Protein AF-A0AAW6ZCH8-F1 (afdb_monomer)

Nearest PDB structures (foldseek):
  8rdz-assembly1_A  TM=5.604E-01  e=4.615E-01  Homo sapiens
  8riy-assembly1_BBB  TM=5.557E-01  e=7.834E-01  Homo sapiens
  8rdz-assembly1_C  TM=5.903E-01  e=1.021E+00  Homo sapiens
  1r8y-assembly2_E  TM=5.166E-01  e=1.851E+00  Mus musculus
  8igd-assembly2_B  TM=3.201E-01  e=7.834E-01  Arabidopsis thaliana

Sequence (82 aa):
MKFIFVLIPLITSSSTFAFNLILTKKQQKEKNAVIFFDLNRIFLHELTKNLAKKIKKHRTNGNHSSSNQQPKATNIKGRLKP

Mean predicted aligned error: 15.89 Å

Solvent-accessible surface area (backbone atoms only — not comparable to full-atom values): 5216 Å² total; per-residue (Å²): 139,78,74,50,78,47,79,42,83,45,95,58,58,101,53,38,49,35,32,42,38,40,42,41,43,100,87,51,81,76,44,79,45,79,48,77,44,55,46,62,61,55,51,50,52,55,52,52,53,53,49,52,51,52,52,51,52,52,59,58,62,62,68,69,77,74,74,85,78,68,81,76,79,76,81,78,72,78,77,80,70,135

Organism: Neisseria mucosa (NCBI:txid488)

Foldseek 3Di:
DDKDWDWDWDDDDPFKTKTWIWIDDPPDDIDTDIDMDGNVVVVVVVVVVVVVVVVVVVVVVVVVPDPPPPPPPDPPPPPPDD

Structure (mmCIF, N/CA/C/O backbone):
data_AF-A0AAW6ZCH8-F1
#
_entry.id   AF-A0AAW6ZCH8-F1
#
loop_
_atom_site.group_PDB
_atom_site.id
_atom_site.type_symbol
_atom_site.label_atom_id
_atom_site.label_alt_id
_atom_site.label_comp_id
_atom_site.label_asym_id
_atom_site.label_entity_id
_atom_site.label_seq_id
_atom_site.pdbx_PDB_ins_code
_atom_site.Cartn_x
_atom_site.Cartn_y
_atom_site.Cartn_z
_atom_site.occupancy
_atom_site.B_iso_or_equiv
_atom_site.auth_seq_id
_atom_site.auth_comp_id
_atom_site.auth_asym_id
_atom_site.auth_atom_id
_atom_site.pdbx_PDB_model_num
ATOM 1 N N . MET A 1 1 ? -22.107 -17.546 13.256 1.00 61.69 1 MET A N 1
ATOM 2 C CA . MET A 1 1 ? -21.779 -16.421 14.168 1.00 61.69 1 MET A CA 1
ATOM 3 C C . MET A 1 1 ? -21.377 -15.211 13.336 1.00 61.69 1 MET A C 1
ATOM 5 O O . MET A 1 1 ? -20.677 -15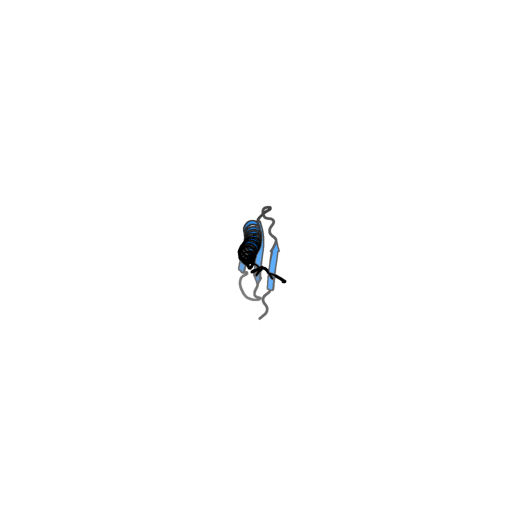.405 12.353 1.00 61.69 1 MET A O 1
ATOM 9 N N . LYS A 1 2 ? -21.832 -13.998 13.682 1.00 66.56 2 LYS A N 1
ATOM 10 C CA . LYS A 1 2 ? -21.568 -12.769 12.910 1.00 66.56 2 LYS A CA 1
ATOM 11 C C . LYS A 1 2 ? -20.501 -11.936 13.626 1.00 66.56 2 LYS A C 1
ATOM 13 O O . LYS A 1 2 ? -20.690 -11.597 14.793 1.00 66.56 2 LYS A O 1
ATOM 18 N N . PHE A 1 3 ? -19.392 -11.665 12.946 1.00 71.00 3 PHE A N 1
ATOM 19 C CA . PHE A 1 3 ? -18.354 -10.739 13.400 1.00 71.00 3 PHE A C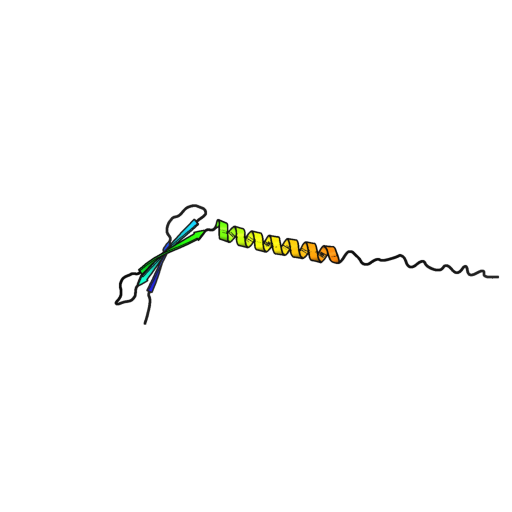A 1
ATOM 20 C C . PHE A 1 3 ? -18.622 -9.366 12.797 1.00 71.00 3 PHE A C 1
ATOM 22 O O . PHE A 1 3 ? -19.071 -9.277 11.652 1.00 71.00 3 PHE A O 1
ATOM 29 N N . ILE A 1 4 ? -18.371 -8.317 13.571 1.00 74.50 4 ILE A N 1
ATOM 30 C CA . ILE A 1 4 ? -18.409 -6.943 13.079 1.00 74.50 4 ILE A CA 1
ATOM 31 C C . ILE A 1 4 ? -16.968 -6.446 13.074 1.00 74.50 4 ILE A C 1
ATOM 33 O O . ILE A 1 4 ? -16.261 -6.559 14.079 1.00 74.50 4 ILE A O 1
ATOM 37 N N . PHE A 1 5 ? -16.546 -5.938 11.921 1.00 78.62 5 PHE A N 1
ATOM 38 C CA . PHE A 1 5 ? -15.235 -5.342 11.717 1.00 78.62 5 PHE A CA 1
ATOM 39 C C . PHE A 1 5 ? -15.437 -3.861 11.438 1.00 78.62 5 PHE A C 1
ATOM 41 O O . PHE A 1 5 ? -16.237 -3.504 10.572 1.00 78.62 5 PHE A O 1
ATOM 48 N N . VAL A 1 6 ? -14.717 -3.013 12.164 1.00 79.12 6 VAL A N 1
ATOM 49 C CA . VAL A 1 6 ? -14.686 -1.571 11.911 1.00 79.12 6 VAL A CA 1
ATOM 50 C C . VAL A 1 6 ? -13.254 -1.193 11.560 1.00 79.12 6 VAL A C 1
ATOM 52 O O . VAL A 1 6 ? -12.334 -1.515 12.312 1.00 79.12 6 VAL A O 1
ATOM 55 N N . LEU A 1 7 ? -13.079 -0.548 10.403 1.00 82.81 7 LEU A N 1
ATOM 56 C CA . LEU A 1 7 ? -11.814 0.046 9.978 1.00 82.81 7 LEU A CA 1
ATOM 57 C C . LEU A 1 7 ? -11.899 1.557 10.193 1.00 82.81 7 LEU A C 1
ATOM 59 O O . LEU A 1 7 ? -12.719 2.219 9.558 1.00 82.81 7 LEU A O 1
ATOM 63 N N . ILE A 1 8 ? -11.059 2.097 11.071 1.00 84.50 8 ILE A N 1
ATOM 64 C CA . ILE A 1 8 ? -10.990 3.538 11.332 1.00 84.50 8 ILE A CA 1
ATOM 65 C C . ILE A 1 8 ? -9.656 4.053 10.787 1.00 84.50 8 ILE A C 1
ATOM 67 O O . ILE A 1 8 ? -8.613 3.577 11.246 1.00 84.50 8 ILE A O 1
ATOM 71 N N . PRO A 1 9 ? -9.653 4.981 9.812 1.00 80.69 9 PRO A N 1
ATOM 72 C CA . PRO A 1 9 ? -8.416 5.568 9.320 1.00 80.69 9 PRO A CA 1
ATOM 73 C C . PRO A 1 9 ? -7.750 6.384 10.430 1.00 80.69 9 PRO A C 1
ATOM 75 O O . PRO A 1 9 ? -8.404 7.166 11.121 1.00 80.69 9 PRO A O 1
ATOM 78 N N . LEU A 1 10 ? -6.445 6.205 10.595 1.00 81.12 10 LEU A N 1
ATOM 79 C CA . LEU A 1 10 ? -5.615 7.054 11.439 1.00 81.12 10 LEU A CA 1
ATOM 80 C C . LEU A 1 10 ? -4.874 8.038 10.543 1.00 81.12 10 LEU A C 1
ATOM 82 O O . LEU A 1 10 ? -4.307 7.650 9.523 1.00 81.12 10 LEU A O 1
ATOM 86 N N . ILE A 1 11 ? -4.860 9.310 10.939 1.00 68.75 11 ILE A N 1
ATOM 87 C CA . ILE A 1 11 ? -4.030 10.312 10.273 1.00 68.75 11 ILE A CA 1
ATOM 88 C C . ILE A 1 11 ? -2.571 9.958 10.564 1.00 68.75 11 ILE A C 1
ATOM 90 O O . ILE A 1 11 ? -2.133 9.958 11.713 1.00 68.75 11 ILE A O 1
ATOM 94 N N . THR A 1 12 ? -1.829 9.639 9.514 1.00 69.88 12 THR A N 1
ATOM 95 C CA . THR A 1 12 ? -0.409 9.285 9.560 1.00 69.88 12 THR A CA 1
ATOM 96 C C . THR A 1 12 ? 0.388 10.172 8.601 1.00 69.88 12 THR A C 1
ATOM 98 O O . THR A 1 12 ? -0.146 11.120 8.027 1.00 69.88 12 THR A O 1
ATOM 101 N N . SER A 1 13 ? 1.695 9.933 8.480 1.00 74.62 13 SER A N 1
ATOM 102 C CA . SER A 1 13 ? 2.578 10.725 7.619 1.00 74.62 13 SER A CA 1
ATOM 103 C C . SER A 1 13 ? 2.250 10.570 6.128 1.00 74.62 13 SER A C 1
ATOM 105 O O . SER A 1 13 ? 1.508 9.686 5.714 1.00 74.62 13 SER A O 1
ATOM 107 N N . SER A 1 14 ? 2.857 11.411 5.290 1.00 73.31 14 SER A N 1
ATOM 108 C CA . SER A 1 14 ? 2.646 11.427 3.835 1.00 73.31 14 SER A CA 1
ATOM 109 C C . SER A 1 14 ? 2.938 10.101 3.113 1.00 73.31 14 SER A C 1
ATOM 111 O O . SER A 1 14 ? 2.428 9.888 2.016 1.00 73.31 14 SER A O 1
ATOM 113 N N . SER A 1 15 ? 3.745 9.211 3.696 1.00 72.88 15 SER A N 1
ATOM 114 C CA . SER A 1 15 ? 4.200 7.955 3.082 1.00 72.88 15 SER A CA 1
ATOM 115 C C . SER A 1 15 ? 3.735 6.684 3.800 1.00 72.88 15 SER A C 1
ATOM 117 O O . SER A 1 15 ? 3.992 5.582 3.317 1.00 72.88 15 SER A O 1
ATOM 119 N N . THR A 1 16 ? 3.022 6.814 4.917 1.00 80.00 16 THR A N 1
ATOM 120 C CA . THR A 1 16 ? 2.499 5.683 5.691 1.00 80.00 16 THR A CA 1
ATOM 121 C C . THR A 1 16 ? 1.017 5.913 5.913 1.00 80.00 16 THR A C 1
ATOM 123 O O . THR A 1 16 ? 0.640 7.007 6.311 1.00 80.00 16 THR A O 1
ATOM 126 N N . PHE A 1 17 ? 0.173 4.904 5.703 1.00 81.69 17 PHE A N 1
ATOM 127 C CA . PHE A 1 17 ? -1.251 4.944 6.041 1.00 81.69 17 PHE A CA 1
ATOM 128 C C . PHE A 1 17 ? -1.556 3.909 7.127 1.00 81.69 17 PHE A C 1
ATOM 130 O O . PHE A 1 17 ? -1.125 2.763 6.998 1.00 81.69 17 PHE A O 1
ATOM 137 N N . ALA A 1 18 ? -2.293 4.268 8.181 1.00 83.62 18 ALA A N 1
ATOM 138 C CA . ALA A 1 18 ? -2.686 3.311 9.217 1.00 83.62 18 ALA A CA 1
ATOM 139 C C . ALA A 1 18 ? -4.20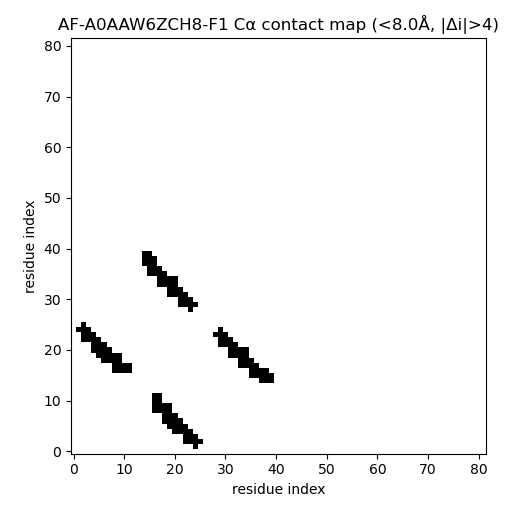3 3.206 9.400 1.00 83.62 18 ALA A C 1
ATOM 141 O O . ALA A 1 18 ? -4.943 4.174 9.239 1.00 83.62 18 ALA A O 1
ATOM 142 N N . PHE A 1 19 ? -4.658 2.015 9.782 1.00 84.75 19 PHE A N 1
ATOM 143 C CA . PHE A 1 19 ? -6.040 1.751 10.164 1.00 84.75 19 PHE A CA 1
ATOM 144 C C . PHE A 1 19 ? -6.101 1.046 11.516 1.00 84.75 19 PHE A C 1
ATOM 146 O O . PHE A 1 19 ? -5.401 0.057 11.738 1.00 84.75 19 PHE A O 1
ATOM 153 N N . ASN A 1 20 ? -6.996 1.498 12.389 1.00 82.75 20 ASN A N 1
ATOM 154 C CA . ASN A 1 20 ? -7.420 0.710 13.537 1.00 82.75 20 ASN A CA 1
ATOM 155 C C . ASN A 1 20 ? -8.479 -0.290 13.074 1.00 82.75 20 ASN A C 1
ATOM 157 O O . ASN A 1 20 ? -9.538 0.099 12.580 1.00 82.75 20 ASN A O 1
ATOM 161 N N . LEU A 1 21 ? -8.179 -1.574 13.239 1.00 83.62 21 LEU A N 1
ATOM 162 C CA . LEU A 1 21 ? -9.094 -2.684 13.049 1.00 83.62 21 LEU A CA 1
ATOM 163 C C . LEU A 1 21 ? -9.666 -3.085 14.410 1.00 83.62 21 LEU A C 1
ATOM 165 O O . LEU A 1 21 ? -8.953 -3.612 15.267 1.00 83.62 21 LEU A O 1
ATOM 169 N N . ILE A 1 22 ? -10.967 -2.874 14.572 1.00 79.56 22 ILE A N 1
ATOM 170 C CA . ILE A 1 22 ? -11.714 -3.307 15.751 1.00 79.56 22 ILE A CA 1
ATOM 171 C C . ILE A 1 22 ? -12.499 -4.563 15.378 1.00 79.56 22 ILE A C 1
ATOM 173 O O . ILE A 1 22 ? -13.374 -4.521 14.507 1.00 79.56 22 ILE A O 1
ATOM 177 N N . LEU A 1 23 ? -12.191 -5.681 16.040 1.00 77.75 23 LEU A N 1
ATOM 178 C CA . LEU A 1 23 ? -13.005 -6.894 16.002 1.00 77.75 23 LEU A CA 1
ATOM 179 C C . LEU A 1 23 ? -13.897 -6.949 17.237 1.00 77.75 23 LEU A C 1
ATOM 181 O O . LEU A 1 23 ? -13.405 -7.109 18.359 1.00 77.75 23 LEU A O 1
ATOM 185 N N . THR A 1 24 ? -15.209 -6.941 17.013 1.00 68.75 24 THR A N 1
ATOM 186 C CA . THR A 1 24 ? -16.183 -7.235 18.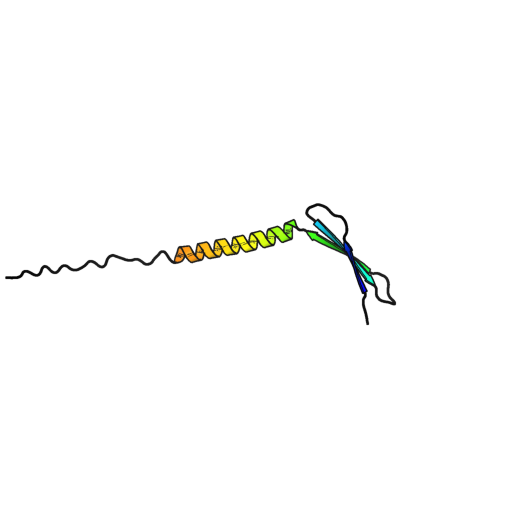065 1.00 68.75 24 THR A CA 1
ATOM 187 C C . THR A 1 24 ? -16.909 -8.545 17.777 1.00 68.75 24 THR A C 1
ATOM 189 O O . THR A 1 24 ? -17.382 -8.830 16.670 1.00 68.75 24 THR A O 1
ATOM 192 N N . LYS A 1 25 ? -16.996 -9.382 18.811 1.00 72.56 25 LYS A N 1
ATOM 193 C CA . LYS A 1 25 ? -17.884 -10.543 18.855 1.00 72.56 25 LYS A CA 1
ATOM 194 C C . LYS A 1 25 ? -18.908 -10.242 19.938 1.00 72.56 25 LYS A C 1
ATOM 196 O O . LYS A 1 25 ? -18.505 -9.880 21.035 1.00 72.56 25 LYS A O 1
ATOM 201 N N . LYS A 1 26 ? -20.204 -10.437 19.657 1.00 62.62 26 LYS A N 1
ATOM 202 C CA . LYS A 1 26 ? -21.359 -10.096 20.527 1.00 62.62 26 LYS A CA 1
ATOM 203 C C . LYS A 1 26 ? -21.268 -10.522 22.015 1.00 62.62 26 LYS A C 1
ATOM 205 O O . LYS A 1 26 ? -22.138 -10.142 22.782 1.00 62.62 26 LYS A O 1
ATOM 210 N N . GLN A 1 27 ? -20.276 -11.324 22.412 1.00 61.12 27 GLN A N 1
ATOM 211 C CA . GLN A 1 27 ? -20.076 -11.852 23.767 1.00 61.12 27 GLN A CA 1
ATOM 212 C C . GLN A 1 27 ? -18.592 -11.913 24.212 1.00 61.12 27 GLN A C 1
ATOM 214 O O . GLN A 1 27 ? -18.296 -12.520 25.236 1.00 61.12 27 GLN A O 1
ATOM 219 N N . GLN A 1 28 ? -17.631 -11.350 23.464 1.00 59.66 28 GLN A N 1
ATOM 220 C CA . GLN A 1 28 ? -16.199 -11.411 23.817 1.00 59.66 28 GLN A CA 1
ATOM 221 C C . GLN A 1 28 ? -15.509 -10.049 23.694 1.00 59.66 28 GLN A C 1
ATOM 223 O O . GLN A 1 28 ? -15.876 -9.250 22.836 1.00 59.66 28 GLN A O 1
ATOM 228 N N . LYS A 1 29 ? -14.492 -9.842 24.553 1.00 59.75 29 LYS A N 1
ATOM 229 C CA . LYS A 1 29 ? -13.632 -8.648 24.627 1.00 59.75 29 LYS A CA 1
ATOM 230 C C . LYS A 1 29 ? -13.238 -8.140 23.239 1.00 59.75 29 LYS A C 1
ATOM 232 O O . LYS A 1 29 ? -12.831 -8.928 22.383 1.00 59.75 29 LYS A O 1
ATOM 237 N N . GLU A 1 30 ? -13.324 -6.825 23.070 1.00 64.88 30 GLU A N 1
ATOM 238 C CA . GLU A 1 30 ? -12.867 -6.126 21.872 1.00 64.88 30 GLU A CA 1
ATOM 239 C C . GLU A 1 30 ? -11.386 -6.429 21.631 1.00 64.88 30 GLU A C 1
ATOM 241 O O . GLU A 1 30 ? -10.560 -6.350 22.545 1.00 64.88 30 GLU A O 1
ATOM 246 N N . LYS A 1 31 ? -11.052 -6.817 20.399 1.00 70.56 31 LYS A N 1
ATOM 247 C CA . LYS A 1 31 ? -9.661 -6.928 19.960 1.00 70.56 31 LYS A CA 1
ATOM 248 C C . LYS A 1 31 ? -9.375 -5.764 19.030 1.00 70.56 31 LYS A C 1
ATOM 250 O O . LYS A 1 31 ? -9.968 -5.683 17.955 1.00 70.56 31 LYS A O 1
ATOM 255 N N . ASN A 1 32 ? -8.451 -4.910 19.451 1.00 77.25 32 ASN A N 1
ATOM 256 C CA . ASN A 1 32 ? -7.957 -3.795 18.659 1.00 77.25 32 ASN A CA 1
ATOM 257 C C . ASN A 1 32 ? -6.604 -4.178 18.062 1.00 77.25 32 ASN A C 1
ATOM 259 O O . ASN A 1 32 ? -5.705 -4.617 18.779 1.00 77.25 32 ASN A O 1
ATOM 263 N N . ALA A 1 33 ? -6.474 -4.026 16.750 1.00 80.62 33 ALA A N 1
ATOM 264 C CA . ALA A 1 33 ? -5.218 -4.173 16.033 1.00 80.62 33 ALA A CA 1
ATOM 265 C C . ALA A 1 33 ? -4.981 -2.922 15.189 1.00 80.62 33 ALA A C 1
ATOM 267 O O . ALA A 1 33 ? -5.914 -2.404 14.582 1.00 80.62 33 ALA A O 1
ATOM 268 N N . VAL A 1 34 ? -3.738 -2.452 15.123 1.00 81.75 34 VAL A N 1
ATOM 269 C CA . VAL A 1 34 ? -3.362 -1.354 14.227 1.00 81.75 34 VAL A CA 1
ATOM 270 C C . VAL A 1 34 ? -2.660 -1.956 13.018 1.00 81.75 34 VAL A C 1
ATOM 272 O O . VAL A 1 34 ? -1.699 -2.712 13.164 1.00 81.75 34 VAL A O 1
ATOM 275 N N . ILE A 1 35 ? -3.152 -1.644 11.825 1.00 83.12 35 ILE A N 1
ATOM 276 C CA . ILE A 1 35 ? -2.582 -2.088 10.554 1.00 83.12 35 ILE A CA 1
ATOM 277 C C . ILE A 1 35 ? -1.860 -0.901 9.928 1.00 83.12 35 ILE A C 1
ATOM 279 O O . ILE A 1 35 ? -2.472 0.145 9.726 1.00 83.12 35 ILE A O 1
ATOM 283 N N . PHE A 1 36 ? -0.583 -1.077 9.589 1.00 82.06 36 PHE A N 1
ATOM 284 C CA . PHE A 1 36 ? 0.240 -0.062 8.931 1.00 82.06 36 PHE A CA 1
ATOM 285 C C . PHE A 1 36 ? 0.551 -0.468 7.490 1.00 82.06 36 PHE A C 1
ATOM 287 O O . PHE A 1 36 ? 0.985 -1.591 7.229 1.00 82.06 36 PHE A O 1
ATOM 294 N N . PHE A 1 37 ? 0.378 0.470 6.566 1.00 80.81 37 PHE A N 1
ATOM 295 C CA . PHE A 1 37 ? 0.745 0.349 5.163 1.00 80.81 37 PHE A CA 1
ATOM 296 C C . PHE A 1 37 ? 1.831 1.368 4.835 1.00 80.81 37 PHE A C 1
ATOM 298 O O . PHE A 1 37 ? 1.610 2.572 4.928 1.00 80.81 37 PHE A O 1
ATOM 305 N N . ASP A 1 38 ? 2.997 0.879 4.426 1.00 83.62 38 ASP A N 1
ATOM 306 C CA . ASP A 1 38 ? 4.082 1.711 3.912 1.00 83.62 38 ASP A CA 1
ATOM 307 C C . ASP A 1 38 ? 3.913 1.875 2.395 1.00 83.62 38 ASP A C 1
ATOM 309 O O . ASP A 1 38 ? 4.128 0.933 1.619 1.00 83.62 38 ASP A O 1
ATOM 313 N N . LEU A 1 39 ? 3.508 3.076 1.975 1.00 79.38 39 LEU A N 1
ATOM 314 C CA . LEU A 1 39 ? 3.314 3.397 0.565 1.00 79.38 39 LEU A CA 1
ATOM 315 C C . LEU A 1 39 ? 4.640 3.347 -0.191 1.00 79.38 39 LEU A C 1
ATOM 317 O O . LEU A 1 39 ? 4.647 2.885 -1.329 1.00 79.38 39 LEU A O 1
ATOM 321 N N . ASN A 1 40 ? 5.766 3.724 0.426 1.00 82.38 40 ASN A N 1
ATOM 322 C CA . ASN A 1 40 ? 7.072 3.656 -0.235 1.00 82.38 40 ASN A CA 1
ATOM 323 C C . ASN A 1 40 ? 7.391 2.222 -0.640 1.00 82.38 40 ASN A C 1
ATOM 325 O O . ASN A 1 40 ? 7.848 1.979 -1.756 1.00 82.38 40 ASN A O 1
ATOM 329 N N . ARG A 1 41 ? 7.093 1.256 0.232 1.00 81.75 41 ARG A N 1
ATOM 330 C CA . ARG A 1 41 ? 7.317 -0.162 -0.055 1.00 81.75 41 ARG A CA 1
ATOM 331 C C . ARG A 1 41 ? 6.390 -0.684 -1.154 1.00 81.75 41 ARG A C 1
ATOM 333 O O . ARG A 1 41 ? 6.840 -1.448 -2.009 1.00 81.75 41 ARG A O 1
ATOM 340 N N . ILE A 1 42 ? 5.127 -0.253 -1.163 1.00 83.44 42 ILE A N 1
ATOM 341 C CA . ILE A 1 42 ? 4.146 -0.615 -2.200 1.00 83.44 42 ILE A CA 1
ATOM 342 C C . ILE A 1 42 ? 4.556 -0.033 -3.561 1.00 83.44 42 ILE A C 1
ATOM 344 O O . ILE A 1 42 ? 4.635 -0.769 -4.548 1.00 83.44 42 ILE A O 1
ATOM 348 N N . PHE A 1 43 ? 4.883 1.261 -3.616 1.00 81.50 43 PHE A N 1
ATOM 349 C CA . PHE A 1 43 ? 5.335 1.926 -4.838 1.00 81.50 43 PHE A CA 1
ATOM 350 C C . PHE A 1 43 ? 6.663 1.352 -5.339 1.00 81.50 43 PHE A C 1
ATOM 352 O O . PHE A 1 43 ? 6.789 1.063 -6.528 1.00 81.50 43 PHE A O 1
ATOM 359 N N . LEU A 1 44 ? 7.634 1.115 -4.453 1.00 87.69 44 LEU A N 1
ATOM 360 C CA . LEU A 1 44 ? 8.920 0.516 -4.816 1.00 87.69 44 LEU A CA 1
ATOM 361 C C . LEU A 1 44 ? 8.742 -0.883 -5.418 1.00 87.69 44 LEU A C 1
ATOM 363 O O . LEU A 1 44 ? 9.387 -1.211 -6.417 1.00 87.69 44 LEU A O 1
ATOM 367 N N . HIS A 1 45 ? 7.849 -1.700 -4.859 1.00 87.62 45 HIS A N 1
ATOM 368 C CA . HIS A 1 45 ? 7.533 -3.019 -5.407 1.00 87.62 45 HIS A CA 1
ATOM 369 C C . HIS A 1 45 ? 6.945 -2.930 -6.828 1.00 87.62 45 HIS A C 1
ATOM 371 O O . HIS A 1 45 ? 7.347 -3.675 -7.724 1.00 87.62 45 HIS A O 1
ATOM 377 N N . GLU A 1 46 ? 6.028 -1.995 -7.075 1.00 86.50 46 GLU A N 1
ATOM 378 C CA . GLU A 1 46 ? 5.440 -1.831 -8.408 1.00 86.50 46 GLU A CA 1
ATOM 379 C C . GLU A 1 46 ? 6.453 -1.268 -9.423 1.00 86.50 46 GLU A C 1
ATOM 381 O O . GLU A 1 46 ? 6.544 -1.748 -10.558 1.00 86.50 46 GLU A O 1
ATOM 386 N N . LEU A 1 47 ? 7.292 -0.313 -9.004 1.00 87.44 47 LEU A N 1
ATOM 387 C CA . LEU A 1 47 ? 8.375 0.233 -9.828 1.00 87.44 47 LEU A CA 1
ATOM 388 C C . LEU A 1 47 ? 9.393 -0.847 -10.210 1.00 87.44 47 LEU A C 1
ATOM 390 O O . LEU A 1 47 ? 9.745 -0.982 -11.385 1.00 87.44 47 LEU A O 1
ATOM 394 N N . THR A 1 48 ? 9.832 -1.657 -9.245 1.00 87.69 48 THR A N 1
ATOM 395 C CA . THR A 1 48 ? 10.794 -2.748 -9.482 1.00 87.69 48 THR A CA 1
ATOM 396 C C . THR A 1 48 ? 10.225 -3.827 -10.400 1.00 87.69 48 THR A C 1
ATOM 398 O O . THR A 1 48 ? 10.919 -4.283 -11.312 1.00 87.69 48 THR A O 1
ATOM 401 N N . LYS A 1 49 ? 8.944 -4.183 -10.254 1.00 91.81 49 LYS A N 1
ATOM 402 C CA . LYS A 1 49 ? 8.255 -5.125 -11.149 1.00 91.81 49 LYS A CA 1
ATOM 403 C C . LYS A 1 49 ? 8.200 -4.617 -12.591 1.00 91.81 49 LYS A C 1
ATOM 405 O O . LYS A 1 49 ? 8.465 -5.377 -13.529 1.00 91.81 49 LYS A O 1
ATOM 410 N N . ASN A 1 50 ? 7.887 -3.338 -12.786 1.00 88.94 50 ASN A N 1
ATOM 411 C CA . ASN A 1 50 ? 7.825 -2.734 -14.117 1.00 88.94 50 ASN A CA 1
ATOM 412 C C . ASN A 1 50 ? 9.217 -2.574 -14.745 1.00 88.94 50 ASN A C 1
ATOM 414 O O . ASN A 1 50 ? 9.389 -2.856 -15.936 1.00 88.94 50 ASN A O 1
ATOM 418 N N . LEU A 1 51 ? 10.231 -2.242 -13.943 1.00 88.06 51 LEU A N 1
ATOM 419 C CA . LEU A 1 51 ? 11.625 -2.217 -14.381 1.00 88.06 51 LEU A CA 1
ATOM 420 C C . LEU A 1 51 ? 12.105 -3.609 -14.815 1.00 88.06 51 LEU A C 1
ATOM 422 O O . LEU A 1 51 ? 12.650 -3.757 -15.910 1.00 88.06 51 LEU A O 1
ATOM 426 N N . ALA A 1 52 ? 11.835 -4.645 -14.017 1.00 90.06 52 ALA A N 1
ATOM 427 C CA . ALA A 1 52 ? 12.202 -6.023 -14.336 1.00 90.06 52 ALA A CA 1
ATOM 428 C C . ALA A 1 52 ? 11.562 -6.504 -15.650 1.00 90.06 52 ALA A C 1
ATOM 4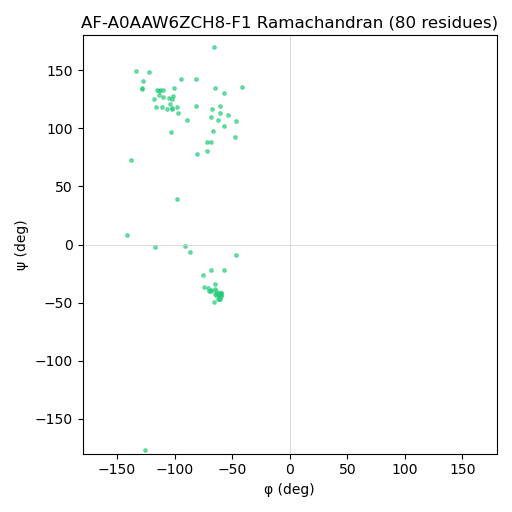30 O O . ALA A 1 52 ? 12.239 -7.107 -16.489 1.00 90.06 52 ALA A O 1
ATOM 431 N N . LYS A 1 53 ? 10.282 -6.178 -15.886 1.00 90.88 53 LYS A N 1
ATOM 432 C CA . LYS A 1 53 ? 9.606 -6.452 -17.168 1.00 90.88 53 LYS A CA 1
ATOM 433 C C . LYS A 1 53 ? 10.297 -5.751 -18.340 1.00 90.88 53 LYS A C 1
ATOM 435 O O . LYS A 1 53 ? 10.506 -6.376 -19.382 1.00 90.88 53 LYS A O 1
ATOM 440 N N . LYS A 1 54 ? 10.679 -4.478 -18.178 1.00 88.50 54 LYS A N 1
ATOM 441 C CA . LYS A 1 54 ? 11.361 -3.698 -19.225 1.00 88.50 54 LYS A CA 1
ATOM 442 C C . LYS A 1 54 ? 12.748 -4.268 -19.544 1.00 88.50 54 LYS A C 1
ATOM 444 O O . LYS A 1 54 ? 13.067 -4.443 -20.719 1.00 88.50 54 LYS A O 1
ATOM 449 N N . ILE A 1 55 ? 13.521 -4.648 -18.523 1.00 87.25 55 ILE A N 1
ATOM 450 C CA . ILE A 1 55 ? 14.824 -5.317 -18.684 1.00 87.25 55 ILE A CA 1
ATOM 451 C C . ILE A 1 55 ? 14.660 -6.651 -19.420 1.00 87.25 55 ILE A C 1
ATOM 453 O O . ILE A 1 55 ? 15.391 -6.922 -20.373 1.00 87.25 55 ILE A O 1
ATOM 457 N N . LYS A 1 56 ? 13.679 -7.475 -19.028 1.00 87.19 56 LYS A N 1
ATOM 458 C CA . LYS A 1 56 ? 13.403 -8.760 -19.689 1.00 87.19 56 LYS A CA 1
ATOM 459 C C . LYS A 1 56 ? 13.057 -8.575 -21.170 1.00 87.19 56 LYS A C 1
ATOM 461 O O . LYS A 1 56 ? 13.584 -9.308 -22.005 1.00 87.19 56 LYS A O 1
ATOM 466 N N . LYS A 1 57 ? 12.228 -7.580 -21.506 1.00 85.00 57 LYS A N 1
ATOM 467 C CA . LYS A 1 57 ? 11.884 -7.240 -22.898 1.00 85.00 57 LYS A CA 1
ATOM 468 C C . LYS A 1 57 ? 13.112 -6.792 -23.699 1.00 85.00 57 LYS A C 1
ATOM 470 O O . LYS A 1 57 ? 13.293 -7.216 -24.831 1.00 85.00 57 LYS A O 1
ATOM 475 N N . HIS A 1 58 ? 13.985 -5.979 -23.107 1.00 80.31 58 HIS A N 1
ATOM 476 C CA . HIS A 1 58 ? 15.197 -5.524 -23.791 1.00 80.31 58 HIS A CA 1
ATOM 477 C C . HIS A 1 58 ? 16.200 -6.664 -24.029 1.00 80.31 58 HIS A C 1
ATOM 479 O O . HIS A 1 58 ? 16.775 -6.765 -25.108 1.00 80.31 58 HIS A O 1
ATOM 485 N N . ARG A 1 59 ? 16.375 -7.566 -23.052 1.00 73.12 59 ARG A N 1
ATOM 486 C CA . ARG A 1 59 ? 17.234 -8.756 -23.200 1.00 73.12 59 ARG A CA 1
ATOM 487 C C . ARG A 1 59 ? 16.713 -9.737 -24.252 1.00 73.12 59 ARG A C 1
ATOM 489 O O . ARG A 1 59 ? 17.502 -10.312 -24.985 1.00 73.12 59 ARG A O 1
ATOM 496 N N . THR A 1 60 ? 15.398 -9.918 -24.341 1.00 63.94 60 THR A N 1
ATOM 497 C CA . THR A 1 60 ? 14.786 -10.816 -25.338 1.00 63.94 60 THR A CA 1
ATOM 498 C C . THR A 1 60 ? 14.802 -10.223 -26.749 1.00 63.94 60 THR A C 1
ATOM 500 O O . THR A 1 60 ? 15.082 -10.946 -27.699 1.00 63.94 60 THR A O 1
ATOM 503 N N . ASN A 1 61 ? 14.618 -8.908 -26.896 1.00 58.62 61 ASN A N 1
ATOM 504 C CA . ASN A 1 61 ? 14.686 -8.237 -28.199 1.00 58.62 61 ASN A CA 1
ATOM 505 C C . ASN A 1 61 ? 16.122 -8.068 -28.733 1.00 58.62 61 ASN A C 1
ATOM 507 O O . ASN A 1 61 ? 16.308 -8.024 -29.946 1.00 58.62 61 ASN A O 1
ATOM 511 N N . GLY A 1 62 ? 17.138 -8.013 -27.863 1.00 54.44 62 GLY A N 1
ATOM 512 C CA . GLY A 1 62 ? 18.549 -7.997 -28.275 1.00 54.44 62 GLY A CA 1
ATOM 513 C C . GLY A 1 62 ? 19.036 -9.314 -28.895 1.00 54.44 62 GLY A C 1
ATOM 514 O O . GLY A 1 62 ? 19.980 -9.305 -29.678 1.00 54.44 62 GLY A O 1
ATOM 515 N N . ASN A 1 63 ? 18.361 -10.436 -28.617 1.00 54.00 63 ASN A N 1
ATOM 516 C CA . ASN A 1 63 ? 18.739 -11.758 -29.130 1.00 54.00 63 ASN A CA 1
ATOM 517 C C . ASN A 1 63 ? 18.161 -12.085 -30.519 1.00 54.00 63 ASN A C 1
ATOM 519 O O . ASN A 1 63 ? 18.534 -13.099 -31.100 1.00 54.00 63 ASN A O 1
ATOM 523 N N . HIS A 1 64 ? 17.284 -11.244 -31.078 1.00 54.03 64 HIS A N 1
ATOM 524 C CA . HIS A 1 64 ? 16.760 -11.436 -32.437 1.00 54.03 64 HIS A CA 1
ATOM 525 C C . HIS A 1 64 ? 17.583 -10.737 -33.530 1.00 54.03 64 HIS A C 1
ATOM 527 O O . HIS A 1 64 ? 17.277 -10.893 -34.709 1.00 54.03 64 HIS A O 1
ATOM 533 N N . SER A 1 65 ? 18.655 -10.022 -33.175 1.00 54.47 65 SER A N 1
ATOM 534 C CA . SER A 1 65 ? 19.514 -9.321 -34.140 1.00 54.47 65 SER A CA 1
ATOM 535 C C . SER A 1 65 ? 20.783 -10.102 -34.509 1.00 54.47 65 SER A C 1
ATOM 537 O O . SER A 1 65 ? 21.854 -9.521 -34.655 1.00 54.47 65 SER A O 1
ATOM 539 N N . SER A 1 66 ? 20.673 -11.423 -34.666 1.00 57.59 66 SER A N 1
ATOM 540 C CA . SER A 1 66 ? 21.700 -12.242 -35.320 1.00 57.59 66 SER A CA 1
ATOM 541 C C . SER A 1 66 ? 21.037 -13.271 -36.232 1.00 57.59 66 SER A C 1
ATOM 543 O O . SER A 1 66 ? 20.961 -14.461 -35.944 1.00 57.59 66 SER A O 1
ATOM 545 N N . SER A 1 67 ? 20.504 -12.791 -37.351 1.00 51.16 67 SER A N 1
ATOM 546 C CA . SER A 1 67 ? 20.419 -13.613 -38.552 1.00 51.16 67 SER A CA 1
ATOM 547 C C . SER A 1 67 ? 21.538 -13.130 -39.458 1.00 51.16 67 SER A C 1
ATOM 549 O O . SER A 1 67 ? 21.371 -12.135 -40.160 1.00 51.16 67 SER A O 1
ATOM 551 N N . ASN A 1 68 ? 22.676 -13.826 -39.413 1.00 56.56 68 ASN A N 1
ATOM 552 C CA . ASN A 1 68 ? 23.729 -13.759 -40.421 1.00 56.56 68 ASN A CA 1
ATOM 553 C C . ASN A 1 68 ? 23.107 -13.884 -41.824 1.00 56.56 68 ASN A C 1
ATOM 555 O O . ASN A 1 68 ? 22.946 -14.986 -42.346 1.00 56.56 68 ASN A O 1
ATOM 559 N N . GLN A 1 69 ? 22.786 -12.764 -42.469 1.00 58.06 69 GLN A N 1
ATOM 560 C CA . GLN A 1 69 ? 22.709 -12.718 -43.923 1.00 58.06 69 GLN A CA 1
ATOM 561 C C . GLN A 1 69 ? 24.140 -12.579 -44.425 1.00 58.06 69 GLN A C 1
ATOM 563 O O . GLN A 1 69 ? 24.617 -11.500 -44.761 1.00 58.06 69 GLN A O 1
ATOM 568 N N . GLN A 1 70 ? 24.852 -13.702 -44.413 1.00 58.56 70 GLN A N 1
ATOM 569 C CA . GLN A 1 70 ? 26.065 -13.845 -45.194 1.00 58.56 70 GLN A CA 1
ATOM 570 C C . GLN A 1 70 ? 25.641 -13.647 -46.660 1.00 58.56 70 GLN A C 1
ATOM 572 O O . GLN A 1 70 ? 24.766 -14.389 -47.125 1.00 58.56 70 GLN A O 1
ATOM 577 N N . PRO A 1 71 ? 26.159 -12.643 -47.389 1.00 57.50 71 PRO A N 1
ATOM 578 C CA . PRO A 1 71 ? 25.826 -12.495 -48.794 1.00 57.50 71 PRO A CA 1
ATOM 579 C C . PRO A 1 71 ? 26.289 -13.765 -49.502 1.00 57.50 71 PRO A C 1
ATOM 581 O O . PRO A 1 71 ? 27.476 -14.088 -49.547 1.00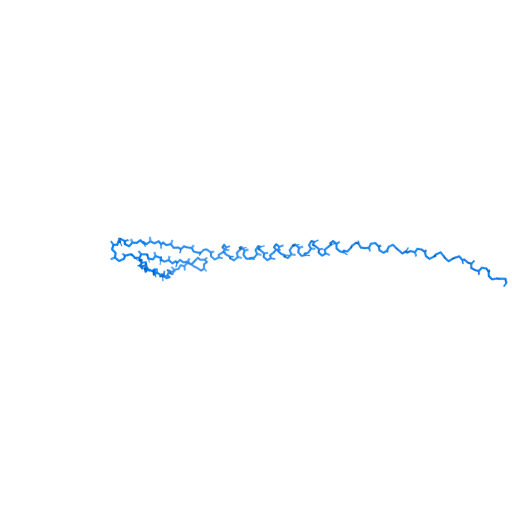 57.50 71 PRO A O 1
ATOM 584 N N . LYS A 1 72 ? 25.321 -14.540 -49.993 1.00 58.72 72 LYS A N 1
ATOM 585 C CA . LYS A 1 72 ? 25.570 -15.739 -50.785 1.00 58.72 72 LYS A CA 1
ATOM 586 C C . LYS A 1 72 ? 26.287 -15.257 -52.044 1.00 58.72 72 LYS A C 1
ATOM 588 O O . LYS A 1 72 ? 25.667 -14.592 -52.869 1.00 58.72 72 LYS A O 1
ATOM 593 N N . ALA A 1 73 ? 27.589 -15.522 -52.148 1.00 65.06 73 ALA A N 1
ATOM 594 C CA . ALA A 1 73 ? 28.374 -15.168 -53.321 1.00 65.06 73 ALA A CA 1
ATOM 595 C C . ALA A 1 73 ? 27.676 -15.742 -54.561 1.00 65.06 73 ALA A C 1
ATOM 597 O O . ALA A 1 73 ? 27.561 -16.959 -54.725 1.00 65.06 73 ALA A O 1
ATOM 598 N N . THR A 1 74 ? 27.142 -14.863 -55.405 1.00 58.81 74 THR A N 1
ATOM 599 C CA . THR A 1 74 ? 26.595 -15.239 -56.700 1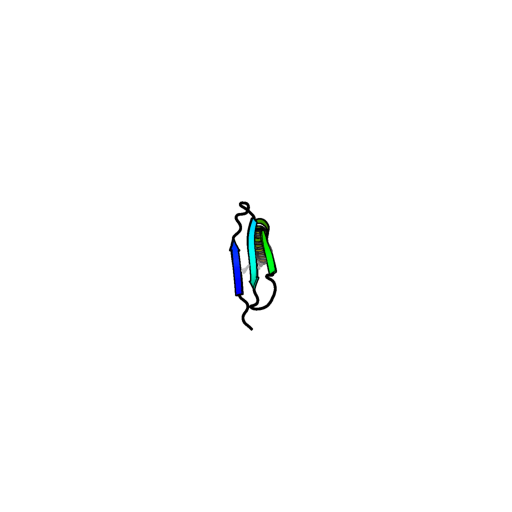.00 58.81 74 THR A CA 1
ATOM 600 C C . THR A 1 74 ? 27.767 -15.682 -57.559 1.00 58.81 74 THR A C 1
ATOM 602 O O . THR A 1 74 ? 28.632 -14.896 -57.934 1.00 58.81 74 THR A O 1
ATOM 605 N N . ASN A 1 75 ? 27.830 -16.983 -57.833 1.00 57.75 75 ASN A N 1
ATOM 606 C CA . ASN A 1 75 ? 28.791 -17.560 -58.756 1.00 57.75 75 ASN A CA 1
ATOM 607 C C . ASN A 1 75 ? 28.418 -17.075 -60.167 1.00 57.75 75 ASN A C 1
ATOM 609 O O . ASN A 1 75 ? 27.600 -17.691 -60.853 1.00 57.75 75 ASN A O 1
ATOM 613 N N . ILE A 1 76 ? 28.949 -15.917 -60.573 1.00 62.28 76 ILE A N 1
ATOM 614 C CA . ILE A 1 76 ? 28.88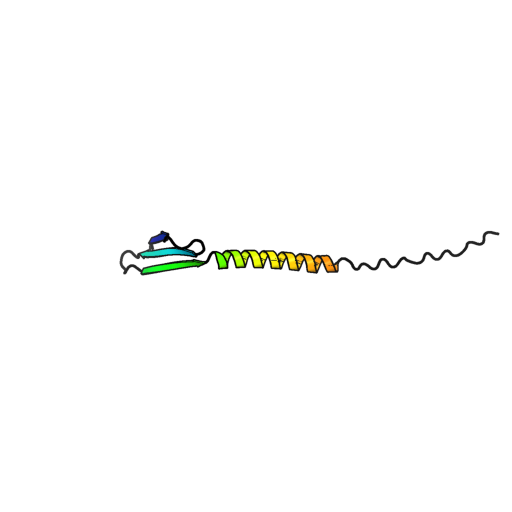3 -15.438 -61.955 1.00 62.28 76 ILE A CA 1
ATOM 615 C C . ILE A 1 76 ? 29.843 -16.326 -62.744 1.00 62.28 76 ILE A C 1
ATOM 617 O O . ILE A 1 76 ? 30.996 -15.986 -63.001 1.00 62.28 76 ILE A O 1
ATOM 621 N N . LYS A 1 77 ? 29.362 -17.520 -63.094 1.00 54.62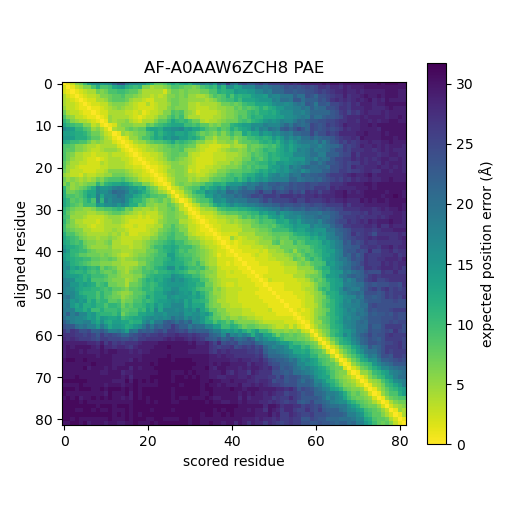 77 LYS A N 1
ATOM 622 C CA . LYS A 1 77 ? 30.003 -18.379 -64.078 1.00 54.62 77 LYS A CA 1
ATOM 623 C C . LYS A 1 77 ? 29.871 -17.645 -65.407 1.00 54.62 77 LYS A C 1
ATOM 625 O O . LYS A 1 77 ? 28.800 -17.642 -66.013 1.00 54.62 77 LYS A O 1
ATOM 630 N N . GLY A 1 78 ? 30.939 -16.941 -65.782 1.00 57.19 78 GLY A N 1
ATOM 631 C CA . GLY A 1 78 ? 31.071 -16.229 -67.042 1.00 57.19 78 GLY A CA 1
ATOM 632 C C . GLY A 1 78 ? 30.616 -17.124 -68.185 1.00 57.19 78 GLY A C 1
ATOM 633 O O . GLY A 1 78 ? 31.278 -18.094 -68.547 1.00 57.19 78 GLY A O 1
ATOM 634 N N . ARG A 1 79 ? 29.440 -16.810 -68.722 1.00 53.19 79 ARG A N 1
ATOM 635 C CA . ARG A 1 79 ? 28.944 -17.360 -69.972 1.00 53.19 79 ARG A CA 1
ATOM 636 C C . ARG A 1 79 ? 29.773 -16.710 -71.076 1.00 53.19 79 ARG A C 1
ATOM 638 O O . ARG A 1 79 ? 29.388 -15.668 -71.594 1.00 53.19 79 ARG A O 1
ATOM 645 N N . LEU A 1 80 ? 30.912 -17.317 -71.403 1.00 58.97 80 LEU A N 1
ATOM 646 C CA . LEU A 1 80 ? 31.519 -17.172 -72.722 1.00 58.97 80 LEU A CA 1
ATOM 647 C C . LEU A 1 80 ? 30.459 -17.640 -73.725 1.00 58.97 80 LEU A C 1
ATOM 649 O O . LEU A 1 80 ? 30.162 -18.831 -73.816 1.00 58.97 80 LEU A O 1
ATOM 653 N N . LYS A 1 81 ? 29.790 -16.689 -74.379 1.00 54.75 81 LYS A N 1
ATOM 654 C CA . LYS A 1 81 ? 29.093 -16.981 -75.630 1.00 54.75 81 LYS A CA 1
ATOM 655 C C . LYS A 1 81 ? 30.139 -16.953 -76.755 1.00 54.75 81 LYS A C 1
ATOM 657 O O . LYS A 1 81 ? 31.053 -16.135 -76.651 1.00 54.75 81 LYS A O 1
ATOM 662 N N . PRO A 1 82 ? 30.017 -17.848 -77.749 1.00 63.00 82 PRO A N 1
ATOM 663 C CA . PRO A 1 82 ? 30.848 -17.818 -78.948 1.00 63.00 82 PRO A CA 1
ATOM 664 C C . PRO A 1 82 ? 30.648 -16.524 -79.740 1.00 63.00 82 PRO A C 1
ATOM 666 O O . PRO A 1 82 ? 29.561 -15.909 -79.599 1.00 63.00 82 PRO A O 1
#

Radius of gyration: 32.96 Å; Cα contacts (8 Å, |Δi|>4): 73; chains: 1; bounding box: 53×30×104 Å

Secondary structure (DSSP, 8-state):
--EEEEEEEEP--TTEEEEEEEEEETTEEEEEEEEEEEHHHHHHHHHHHHHHHHHHHHHHHHTT------------------

pLDDT: mean 72.96, std 12.08, range [51.16, 91.81]